Protein AF-A0A6M1RNZ2-F1 (afdb_monomer_lite)

Foldseek 3Di:
DDVVVVVVVVVCVVCVVNCPVVVPDPDPVSVDDDDPDDDDPVSVVVVVVVVLVVLLVVLVVLVVDDQVRCVVVPHGPVRSVVSNVVSVVVPDD

InterPro domains:
  IPR009506 YjiS-like domain [PF06568] (45-80)

Secondary structure (DSSP, 8-state):
--HHHHHHHHHHHH-TTTTTTGGG-SSGGGGSPPPPPPPSHHHHHHHHHHHHHHHHHHHHHHHHS-HHHHHHTT--HHHHHHHHHHHHHT---

pLDDT: mean 73.83, std 10.65, range [38.97, 89.31]

Organism: NCBI:txid240521

Structure (mmCIF, N/CA/C/O backbone):
data_AF-A0A6M1RNZ2-F1
#
_entry.id   AF-A0A6M1RNZ2-F1
#
loop_
_atom_site.group_PDB
_atom_site.id
_atom_site.type_symbol
_atom_site.label_atom_id
_atom_site.label_alt_id
_atom_site.label_comp_id
_atom_site.label_asym_id
_atom_site.label_entity_id
_atom_site.label_seq_id
_atom_site.pdbx_PDB_ins_code
_atom_site.Cartn_x
_atom_site.Cartn_y
_atom_site.Cartn_z
_atom_site.occupancy
_atom_site.B_iso_or_equiv
_atom_site.auth_seq_id
_atom_site.auth_comp_id
_atom_site.auth_asym_id
_atom_site.auth_atom_id
_atom_site.pdbx_PDB_model_num
ATOM 1 N N . MET A 1 1 ? -36.640 -11.326 -27.548 1.00 54.94 1 MET A N 1
ATOM 2 C CA . MET A 1 1 ? -35.174 -11.174 -27.441 1.00 54.94 1 MET A CA 1
ATOM 3 C C . MET A 1 1 ? -34.923 -10.428 -26.144 1.00 54.94 1 MET A C 1
ATOM 5 O O . MET A 1 1 ? -35.409 -9.315 -26.020 1.00 54.94 1 MET A O 1
ATOM 9 N N . THR A 1 2 ? -34.3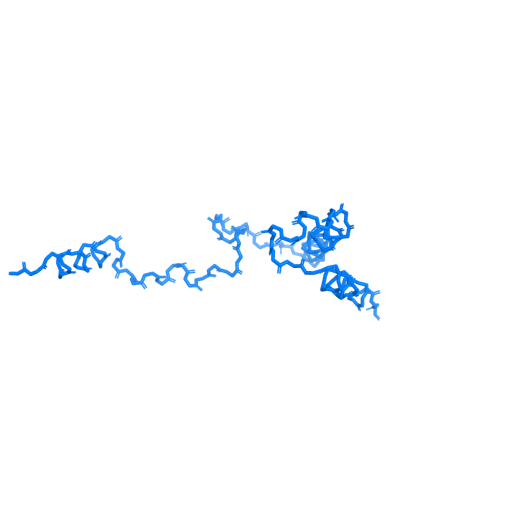77 -11.094 -25.131 1.00 72.00 2 THR A N 1
ATOM 10 C CA . THR A 1 2 ? -34.305 -10.586 -23.751 1.00 72.00 2 THR A CA 1
ATOM 11 C C . THR A 1 2 ? -33.205 -9.530 -23.615 1.00 72.00 2 THR A C 1
ATOM 13 O O . THR A 1 2 ? -32.128 -9.693 -24.186 1.00 72.00 2 THR A O 1
ATOM 16 N N . ASP A 1 3 ? -33.465 -8.456 -22.861 1.00 74.62 3 ASP A N 1
ATOM 17 C CA . ASP A 1 3 ? -32.527 -7.340 -22.617 1.00 74.62 3 ASP A CA 1
ATOM 18 C C . ASP A 1 3 ? -31.131 -7.810 -22.177 1.00 74.62 3 ASP A C 1
ATOM 20 O O . ASP A 1 3 ? -30.111 -7.261 -22.582 1.00 74.62 3 ASP A O 1
ATOM 24 N N . SER A 1 4 ? -31.069 -8.906 -21.419 1.00 68.94 4 SER A N 1
ATOM 25 C CA . SER A 1 4 ? -29.822 -9.513 -20.947 1.00 68.94 4 SER A CA 1
ATOM 26 C C . SER A 1 4 ? -28.896 -9.972 -22.078 1.00 68.94 4 SER A C 1
ATOM 28 O O . SER A 1 4 ? -27.681 -9.865 -21.950 1.00 68.94 4 SER A O 1
ATOM 30 N N . VAL A 1 5 ? -29.447 -10.447 -23.201 1.00 75.50 5 VAL A N 1
ATOM 31 C CA . VAL A 1 5 ? -28.648 -10.858 -24.370 1.00 75.50 5 VAL A CA 1
ATOM 32 C C . VAL A 1 5 ? -28.072 -9.632 -25.077 1.00 75.50 5 VAL A C 1
ATOM 34 O O . VAL A 1 5 ? -26.930 -9.660 -25.519 1.00 75.50 5 VAL A O 1
ATOM 37 N N . ARG A 1 6 ? -28.831 -8.529 -25.134 1.00 74.25 6 ARG A N 1
ATOM 38 C CA . ARG A 1 6 ? -28.361 -7.255 -25.702 1.00 74.25 6 ARG A CA 1
ATOM 39 C C . ARG A 1 6 ? -27.298 -6.593 -24.828 1.00 74.25 6 ARG A C 1
ATOM 41 O O . ARG A 1 6 ? -26.391 -5.968 -25.361 1.00 74.25 6 ARG A O 1
ATOM 48 N N . TYR A 1 7 ? -27.394 -6.758 -23.512 1.00 73.19 7 TYR A N 1
ATOM 49 C CA . TYR A 1 7 ? -26.398 -6.276 -22.560 1.00 73.19 7 TYR A CA 1
ATOM 50 C C . TYR A 1 7 ? -25.055 -7.007 -22.703 1.00 73.19 7 TYR A C 1
ATOM 52 O O . TYR A 1 7 ? -24.015 -6.358 -22.760 1.00 73.19 7 TYR A O 1
ATOM 60 N N . ILE A 1 8 ? -25.078 -8.338 -22.829 1.00 73.44 8 ILE A N 1
ATOM 61 C CA . ILE A 1 8 ? -23.865 -9.152 -23.029 1.00 73.44 8 ILE A CA 1
ATOM 62 C C . ILE A 1 8 ? -23.184 -8.810 -24.366 1.00 73.44 8 ILE A C 1
ATOM 64 O O . ILE A 1 8 ? -21.989 -8.545 -24.395 1.00 73.44 8 ILE A O 1
ATOM 68 N N . ASP A 1 9 ? -23.958 -8.698 -25.446 1.00 77.56 9 ASP A N 1
ATOM 69 C CA . ASP A 1 9 ? -23.466 -8.334 -26.786 1.00 77.56 9 ASP A CA 1
ATOM 70 C C . ASP A 1 9 ? -22.829 -6.924 -26.824 1.00 77.56 9 ASP A C 1
ATOM 72 O O . ASP A 1 9 ? -21.817 -6.675 -27.486 1.00 77.56 9 ASP A O 1
ATOM 76 N N . ALA A 1 10 ? -23.385 -5.984 -26.050 1.00 80.31 10 ALA A N 1
ATOM 77 C CA . ALA A 1 10 ? -22.825 -4.643 -25.903 1.00 80.31 10 ALA A CA 1
ATOM 78 C C . ALA A 1 10 ? -21.496 -4.635 -25.126 1.00 80.31 10 ALA A C 1
ATOM 80 O O . ALA A 1 10 ? -20.606 -3.850 -25.462 1.00 80.31 10 ALA A O 1
ATOM 81 N N . ILE A 1 11 ? -21.349 -5.503 -24.120 1.00 73.12 11 ILE A N 1
ATOM 82 C CA . ILE A 1 11 ? -20.097 -5.662 -23.368 1.00 73.12 11 ILE A CA 1
ATOM 83 C C . ILE A 1 11 ? -18.992 -6.190 -24.285 1.00 73.12 11 ILE A C 1
ATOM 85 O O . ILE A 1 11 ? -17.925 -5.580 -24.351 1.00 73.12 11 ILE A O 1
ATOM 89 N N . ASP A 1 12 ? -19.271 -7.245 -25.051 1.00 76.06 12 ASP A N 1
ATOM 90 C CA . ASP A 1 12 ? -18.296 -7.843 -25.972 1.00 76.06 12 ASP A CA 1
ATOM 91 C C . ASP A 1 12 ? -17.876 -6.860 -27.079 1.00 76.06 12 ASP A C 1
ATOM 93 O O . ASP A 1 12 ? -16.723 -6.842 -27.509 1.00 76.06 12 ASP A O 1
ATOM 97 N N . THR A 1 13 ? -18.783 -5.975 -27.506 1.00 80.56 13 THR A N 1
ATOM 98 C CA . THR A 1 13 ? -18.470 -4.915 -28.479 1.00 80.56 13 THR A CA 1
ATOM 99 C C . THR A 1 13 ? -17.576 -3.823 -27.884 1.00 80.56 13 THR A C 1
ATOM 101 O O . THR A 1 13 ? -16.706 -3.283 -28.571 1.00 80.56 13 THR A O 1
ATOM 104 N N . MET A 1 14 ? -17.789 -3.466 -26.614 1.00 79.31 14 MET A N 1
ATOM 105 C CA . MET A 1 14 ? -17.015 -2.423 -25.937 1.00 79.31 14 MET A CA 1
ATOM 106 C C . MET A 1 14 ? -15.627 -2.930 -25.514 1.00 79.31 14 MET A C 1
ATOM 108 O O . MET A 1 14 ? -14.666 -2.160 -25.523 1.00 79.31 14 MET A O 1
ATOM 112 N N . TRP A 1 15 ? -15.517 -4.224 -25.204 1.00 74.50 15 TRP A N 1
ATOM 113 C CA . TRP A 1 15 ? -14.285 -4.901 -24.796 1.00 74.50 15 TRP A CA 1
ATOM 114 C C . TRP A 1 15 ? -14.027 -6.156 -25.650 1.00 74.50 15 TRP A C 1
ATOM 116 O O . TRP A 1 15 ? -14.116 -7.287 -25.169 1.00 74.50 15 TRP A O 1
ATOM 126 N N . PRO A 1 16 ? -13.657 -5.980 -26.932 1.00 74.50 16 PRO A N 1
ATOM 127 C CA . PRO A 1 16 ? -13.492 -7.094 -27.871 1.00 74.50 16 PRO A CA 1
ATOM 128 C C . PRO A 1 16 ? -12.322 -8.025 -27.522 1.00 74.50 16 PRO A C 1
ATOM 130 O O . PRO A 1 16 ? -12.192 -9.105 -28.091 1.00 74.50 16 PRO A O 1
ATOM 133 N N . ASP A 1 17 ? -11.451 -7.611 -26.599 1.00 78.81 17 ASP A N 1
ATOM 134 C CA . ASP A 1 17 ? -10.358 -8.411 -26.049 1.00 78.81 17 ASP A CA 1
ATOM 135 C C . ASP A 1 17 ? -10.760 -9.197 -24.787 1.00 78.81 17 ASP A C 1
ATOM 137 O O . ASP A 1 17 ? -9.893 -9.795 -24.146 1.00 78.81 17 ASP A O 1
ATOM 141 N N . GLY A 1 18 ? -12.045 -9.205 -24.411 1.00 72.19 18 GLY A N 1
ATOM 142 C CA . GLY A 1 18 ? -12.565 -10.006 -23.301 1.00 72.19 18 GLY A CA 1
ATOM 143 C C . GLY A 1 18 ? -11.908 -9.674 -21.963 1.00 72.19 18 GLY A C 1
ATOM 144 O O . GLY A 1 18 ? -11.608 -10.572 -21.179 1.00 72.19 18 GLY A O 1
ATOM 145 N N . TYR A 1 19 ? -11.618 -8.392 -21.728 1.00 67.31 19 TYR A N 1
ATOM 146 C CA . TYR A 1 19 ? -10.938 -7.900 -20.523 1.00 67.31 19 TYR A CA 1
ATOM 147 C C . TYR A 1 19 ? -9.492 -8.397 -20.348 1.00 67.31 19 TYR A C 1
ATOM 149 O O . TYR A 1 19 ? -8.901 -8.245 -19.276 1.00 67.31 19 TYR A O 1
ATOM 157 N N . ALA A 1 20 ? -8.852 -8.917 -21.402 1.00 65.12 20 ALA A N 1
ATOM 158 C CA . ALA A 1 20 ? -7.468 -9.396 -21.334 1.00 65.12 20 ALA A CA 1
ATOM 159 C C . ALA A 1 20 ? -6.468 -8.325 -20.852 1.00 65.12 20 ALA A C 1
ATOM 161 O O . ALA A 1 20 ? -5.461 -8.656 -20.224 1.00 65.12 20 ALA A O 1
ATOM 162 N N . ARG A 1 21 ? -6.751 -7.036 -21.096 1.00 60.81 21 ARG A N 1
ATOM 163 C CA . ARG A 1 21 ? -5.942 -5.916 -20.588 1.00 60.81 21 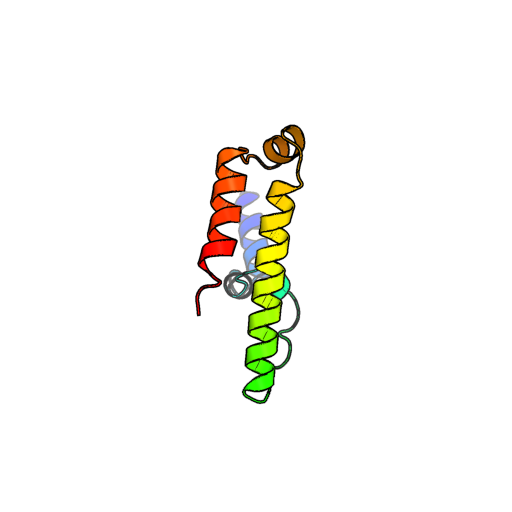ARG A CA 1
ATOM 164 C C . ARG A 1 21 ? -6.022 -5.736 -19.075 1.00 60.81 21 ARG A C 1
ATOM 166 O O . ARG A 1 21 ? -5.045 -5.301 -18.480 1.00 60.81 21 ARG A O 1
ATOM 173 N N . GLU A 1 22 ? -7.135 -6.091 -18.448 1.00 59.53 22 GLU A N 1
ATOM 174 C CA . GLU A 1 22 ? -7.342 -5.901 -17.008 1.00 59.53 22 GLU A CA 1
ATOM 175 C C . GLU A 1 22 ? -6.695 -7.014 -16.183 1.00 59.53 22 GLU A C 1
ATOM 177 O O . GLU A 1 22 ? -6.206 -6.766 -15.082 1.00 59.53 22 GLU A O 1
ATOM 182 N N . ALA A 1 23 ? -6.571 -8.215 -16.757 1.00 61.28 23 ALA A N 1
ATOM 183 C CA . ALA A 1 23 ? -5.835 -9.329 -16.157 1.00 61.28 23 ALA A CA 1
ATOM 184 C C . ALA A 1 23 ? -4.318 -9.069 -16.018 1.00 61.28 23 ALA A C 1
ATOM 186 O O . ALA A 1 23 ? -3.630 -9.792 -15.293 1.00 61.28 23 ALA A O 1
ATOM 187 N N . LEU A 1 24 ? -3.781 -8.050 -16.701 1.00 59.12 24 LEU A N 1
ATOM 188 C CA . LEU A 1 24 ? -2.366 -7.678 -16.615 1.00 59.12 24 LEU A CA 1
ATOM 189 C C . LEU A 1 24 ? -2.032 -6.906 -15.334 1.00 59.12 24 LEU A C 1
ATOM 191 O O . LEU A 1 24 ? -0.884 -6.954 -14.890 1.00 59.12 24 LEU A O 1
ATOM 195 N N . PHE A 1 25 ? -3.005 -6.228 -14.723 1.00 55.41 25 PHE A N 1
ATOM 196 C CA . PHE A 1 25 ? -2.738 -5.290 -13.638 1.00 55.41 25 PHE A CA 1
ATOM 197 C C . PHE A 1 25 ? -2.757 -5.987 -12.279 1.00 55.41 25 PHE A C 1
ATOM 199 O O . PHE A 1 25 ? -3.805 -6.334 -11.735 1.00 55.41 25 PHE A O 1
ATOM 206 N N . ARG A 1 26 ? -1.574 -6.174 -11.683 1.00 64.06 26 ARG A N 1
ATOM 207 C CA . ARG A 1 26 ? -1.446 -6.807 -10.353 1.00 64.06 26 ARG A CA 1
ATOM 208 C C . ARG A 1 26 ? -1.664 -5.832 -9.191 1.00 64.06 26 ARG A C 1
ATOM 210 O O . ARG A 1 26 ? -1.768 -6.269 -8.045 1.00 64.06 26 ARG A O 1
ATOM 217 N N . SER A 1 27 ? -1.671 -4.522 -9.452 1.00 57.88 27 SER A N 1
ATOM 218 C CA . SER A 1 27 ? -1.882 -3.470 -8.445 1.00 57.88 27 SER A CA 1
ATOM 219 C C . SER A 1 27 ? -2.363 -2.161 -9.080 1.00 57.88 27 SER A C 1
ATOM 221 O O . SER A 1 27 ? -2.165 -1.952 -10.271 1.00 57.88 27 SER A O 1
ATOM 223 N N . SER A 1 28 ? -2.917 -1.233 -8.293 1.00 57.97 28 SER A N 1
ATOM 224 C CA . SER A 1 28 ? -3.456 0.032 -8.816 1.00 57.97 28 SER A CA 1
ATOM 225 C C . SER A 1 28 ? -2.441 0.923 -9.546 1.00 57.97 28 SER A C 1
ATOM 227 O O . SER A 1 28 ? -2.831 1.706 -10.403 1.00 57.97 28 SER A O 1
ATOM 229 N N . GLY A 1 29 ? -1.143 0.803 -9.245 1.00 59.19 29 GLY A N 1
ATOM 230 C CA . GLY A 1 29 ? -0.088 1.559 -9.937 1.00 59.19 29 GLY A CA 1
ATOM 231 C C . GLY A 1 29 ? 0.207 1.067 -11.357 1.00 59.19 29 GLY A C 1
ATOM 232 O O . GLY A 1 29 ? 0.839 1.774 -12.131 1.00 59.19 29 GLY A O 1
ATOM 233 N N . ASP A 1 30 ? -0.272 -0.127 -11.694 1.00 59.66 30 ASP A N 1
ATOM 234 C CA . ASP A 1 30 ? -0.092 -0.783 -12.990 1.00 59.66 30 ASP A CA 1
ATOM 235 C C . ASP A 1 30 ? -1.071 -0.213 -14.042 1.00 59.66 30 ASP A C 1
ATOM 237 O O . ASP A 1 30 ? -0.853 -0.359 -15.237 1.00 59.66 30 ASP A O 1
ATOM 241 N N . MET A 1 31 ? -2.115 0.510 -13.600 1.00 63.09 31 MET A N 1
ATOM 242 C CA . MET A 1 31 ? -3.079 1.218 -14.461 1.00 63.09 31 MET A CA 1
ATOM 243 C C . MET A 1 31 ? -2.496 2.467 -15.149 1.00 63.09 31 MET A C 1
ATOM 245 O O . MET A 1 31 ? -3.145 3.062 -16.009 1.00 63.09 31 MET A O 1
ATOM 249 N N . LEU A 1 32 ? -1.288 2.893 -14.769 1.00 61.47 32 LEU A N 1
ATOM 250 C CA . LEU A 1 32 ? -0.555 3.977 -15.421 1.00 61.47 32 LEU A CA 1
ATOM 251 C C . LEU A 1 32 ? 0.408 3.382 -16.452 1.00 61.47 32 LEU A C 1
ATOM 253 O O . LEU A 1 32 ? 0.941 2.296 -16.239 1.00 61.47 32 LEU A O 1
ATOM 257 N N . ALA A 1 33 ? 0.657 4.094 -17.560 1.00 58.69 33 ALA A N 1
ATOM 258 C CA . ALA A 1 33 ? 1.625 3.655 -18.567 1.00 58.69 33 ALA A CA 1
ATOM 259 C C . ALA A 1 33 ? 2.933 3.218 -17.876 1.00 58.69 33 ALA A C 1
ATOM 261 O O . ALA A 1 33 ? 3.463 3.992 -17.068 1.00 58.69 33 ALA A O 1
ATOM 262 N N . PRO A 1 34 ? 3.433 1.992 -18.136 1.00 60.03 34 PRO A N 1
ATOM 263 C CA . PRO A 1 34 ? 4.513 1.427 -17.346 1.00 60.03 34 PRO A CA 1
ATOM 264 C C . PRO A 1 34 ? 5.730 2.340 -17.447 1.00 60.03 34 PRO A C 1
ATOM 266 O O . PRO A 1 34 ? 6.226 2.619 -18.543 1.00 60.03 34 PRO A O 1
ATOM 269 N N . ALA A 1 35 ? 6.202 2.827 -16.297 1.00 63.94 35 ALA A N 1
ATOM 270 C CA . ALA A 1 35 ? 7.420 3.618 -16.251 1.00 63.94 35 ALA A CA 1
ATOM 271 C C . ALA A 1 35 ? 8.561 2.805 -16.893 1.00 63.94 35 ALA A C 1
ATOM 273 O O . ALA A 1 35 ? 8.661 1.597 -16.644 1.00 63.94 35 ALA A O 1
ATOM 274 N N . PRO A 1 36 ? 9.418 3.427 -17.726 1.00 70.44 36 PRO A N 1
ATOM 275 C CA . PRO A 1 36 ? 10.491 2.710 -18.398 1.00 70.44 36 PRO A CA 1
ATOM 276 C C . PRO A 1 36 ? 11.354 1.970 -17.365 1.00 70.44 36 PRO A C 1
ATOM 278 O O . PRO A 1 36 ? 11.663 2.535 -16.309 1.00 70.44 36 PRO A O 1
ATOM 281 N N . PRO A 1 37 ? 11.745 0.710 -17.637 1.00 67.06 37 PRO A N 1
ATOM 282 C CA . PRO A 1 37 ? 12.454 -0.100 -16.660 1.00 67.06 37 PRO A CA 1
ATOM 283 C C . PRO A 1 37 ? 13.766 0.585 -16.253 1.00 67.06 37 PRO A C 1
ATOM 285 O O . PRO A 1 37 ? 14.477 1.117 -17.117 1.00 67.06 37 PRO A O 1
ATOM 288 N N . PRO A 1 38 ? 14.123 0.573 -14.955 1.00 67.62 38 PRO A N 1
ATOM 289 C CA . PRO A 1 38 ? 15.336 1.223 -14.484 1.00 67.62 38 PRO A CA 1
ATOM 290 C C . PRO A 1 38 ? 16.573 0.618 -15.154 1.00 67.62 38 PRO A C 1
ATOM 292 O O . PRO A 1 38 ? 16.795 -0.597 -15.125 1.00 67.62 38 PRO A O 1
ATOM 295 N N . LYS A 1 39 ? 17.406 1.478 -15.745 1.00 75.94 39 LYS A N 1
ATOM 296 C CA . LYS A 1 39 ? 18.682 1.090 -16.354 1.00 75.94 39 LYS A CA 1
ATOM 297 C C . LYS A 1 39 ? 19.777 1.109 -15.281 1.00 75.94 39 LYS A C 1
ATOM 299 O O . LYS A 1 39 ? 20.025 2.140 -14.667 1.00 75.94 39 LYS A O 1
ATOM 304 N N . GLY A 1 40 ? 20.432 -0.033 -15.064 1.00 78.31 40 GLY A N 1
ATOM 305 C CA . GLY A 1 40 ? 21.536 -0.192 -14.105 1.00 78.31 40 GLY A CA 1
ATOM 306 C C . GLY A 1 40 ? 21.137 -0.806 -12.754 1.00 78.31 40 GLY A C 1
ATOM 307 O O . GLY A 1 40 ? 20.002 -0.679 -12.294 1.00 78.31 40 GLY A O 1
ATOM 308 N N . GLY A 1 41 ? 22.083 -1.501 -12.108 1.00 77.44 41 GLY A N 1
ATOM 309 C CA . GLY A 1 41 ? 21.847 -2.234 -10.852 1.00 77.44 41 GLY A CA 1
ATOM 310 C C . GLY A 1 41 ? 21.399 -1.345 -9.685 1.00 77.44 41 GLY A C 1
ATOM 311 O O . GLY A 1 41 ? 20.483 -1.707 -8.951 1.00 77.44 41 GLY A O 1
ATOM 312 N N . TRP A 1 42 ? 21.961 -0.138 -9.572 1.00 81.44 42 TRP A N 1
ATOM 313 C CA . TRP A 1 4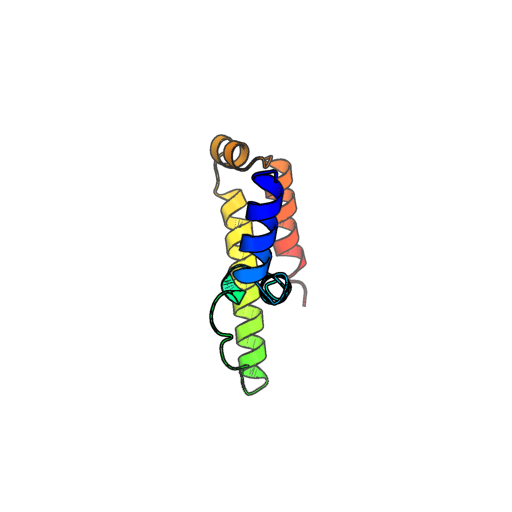2 ? 21.580 0.845 -8.550 1.00 81.44 42 TRP A CA 1
ATOM 314 C C . TRP A 1 42 ? 20.137 1.331 -8.694 1.00 81.44 42 TRP A C 1
ATOM 316 O O . TRP A 1 42 ? 19.424 1.458 -7.702 1.00 81.44 42 TRP A O 1
AT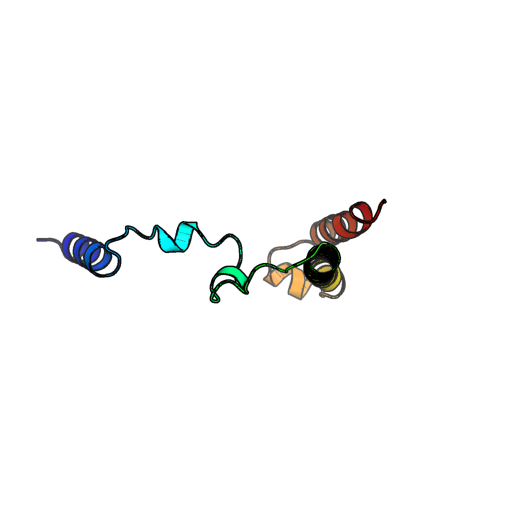OM 326 N N . ALA A 1 43 ? 19.669 1.537 -9.926 1.00 76.75 43 ALA A N 1
ATOM 327 C CA . ALA A 1 43 ? 18.300 1.969 -10.179 1.00 76.75 43 ALA A CA 1
ATOM 328 C C . ALA A 1 43 ? 17.278 0.870 -9.813 1.00 76.75 43 ALA A C 1
ATOM 330 O O . ALA A 1 43 ? 16.225 1.168 -9.249 1.00 76.75 43 ALA A O 1
ATOM 331 N N . LYS A 1 44 ? 17.619 -0.410 -10.028 1.00 77.25 44 LYS A N 1
ATOM 332 C CA . LYS A 1 44 ? 16.811 -1.556 -9.565 1.00 77.25 44 LYS A CA 1
ATOM 333 C C . LYS A 1 44 ? 16.759 -1.669 -8.037 1.00 77.25 44 LYS A C 1
ATOM 335 O O . LYS A 1 44 ? 15.701 -1.976 -7.482 1.00 77.25 44 LYS A O 1
ATOM 340 N N . LEU A 1 45 ? 17.875 -1.399 -7.355 1.00 80.19 45 LEU A N 1
ATOM 341 C CA . LEU A 1 45 ? 17.931 -1.371 -5.890 1.00 80.19 45 LEU A CA 1
ATOM 342 C C . LEU A 1 45 ? 17.056 -0.247 -5.325 1.00 80.19 45 LEU A C 1
ATOM 344 O O . LEU A 1 45 ? 16.231 -0.504 -4.453 1.00 80.19 45 LEU A O 1
ATOM 348 N N . LEU A 1 46 ? 17.160 0.970 -5.868 1.00 82.44 46 LEU A N 1
ATOM 349 C CA . LEU A 1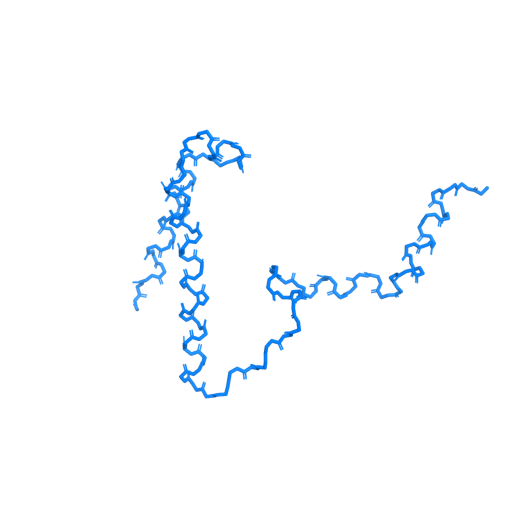 46 ? 16.330 2.106 -5.450 1.00 82.44 46 LEU A CA 1
ATOM 350 C C . LEU A 1 46 ? 14.835 1.843 -5.669 1.00 82.44 46 LEU A C 1
ATOM 352 O O . LEU A 1 46 ? 14.031 2.132 -4.783 1.00 82.44 46 LEU A O 1
ATOM 356 N N . GLN A 1 47 ? 14.458 1.241 -6.801 1.00 80.00 47 GLN A N 1
ATOM 357 C CA . GLN A 1 47 ? 13.068 0.854 -7.060 1.00 80.00 47 GLN A CA 1
ATOM 358 C C . GLN A 1 47 ? 12.573 -0.180 -6.038 1.00 80.00 47 GLN A C 1
ATOM 360 O O . GLN A 1 47 ? 11.491 -0.024 -5.471 1.00 80.00 47 GLN A O 1
ATOM 365 N N . SER A 1 48 ? 13.388 -1.194 -5.741 1.00 77.81 48 SER A N 1
ATOM 366 C CA . SER A 1 48 ? 13.069 -2.214 -4.733 1.00 77.81 48 SER A CA 1
ATOM 367 C C . SER A 1 48 ? 12.890 -1.605 -3.338 1.00 77.81 48 SER A C 1
ATOM 369 O O . SER A 1 48 ? 11.923 -1.924 -2.646 1.00 77.81 48 SER A O 1
ATOM 371 N N . VAL A 1 49 ? 13.769 -0.677 -2.946 1.00 79.94 49 VAL A N 1
ATOM 372 C CA . VAL A 1 49 ? 13.678 0.051 -1.669 1.00 79.94 49 VAL A CA 1
ATOM 373 C C . VAL A 1 49 ? 12.437 0.943 -1.623 1.00 79.94 49 VAL A C 1
ATOM 375 O O . VAL A 1 49 ? 11.762 0.988 -0.595 1.00 79.94 49 VAL A O 1
ATOM 378 N N . SER A 1 50 ? 12.099 1.621 -2.722 1.00 80.12 50 SER A N 1
ATOM 379 C CA . SER A 1 50 ? 10.892 2.450 -2.823 1.00 80.12 50 SER A CA 1
ATOM 380 C C . SER A 1 50 ? 9.620 1.615 -2.654 1.00 80.12 50 SER A C 1
ATOM 382 O O . SER A 1 50 ? 8.787 1.905 -1.794 1.00 80.12 50 SER A O 1
ATOM 384 N N . HIS A 1 51 ? 9.512 0.503 -3.388 1.00 79.25 51 HIS A N 1
ATOM 385 C CA . HIS A 1 51 ? 8.385 -0.424 -3.267 1.00 79.25 51 HIS A CA 1
ATOM 386 C C . HIS A 1 51 ? 8.285 -1.015 -1.857 1.00 79.25 51 HIS A C 1
ATOM 388 O O . HIS A 1 51 ? 7.187 -1.175 -1.318 1.00 79.25 51 HIS A O 1
ATOM 394 N N . TRP A 1 52 ? 9.427 -1.324 -1.241 1.00 77.06 52 TRP A N 1
ATOM 395 C CA . TRP A 1 52 ? 9.480 -1.802 0.133 1.00 77.06 52 TRP A CA 1
ATOM 396 C C . TRP A 1 52 ? 9.001 -0.738 1.129 1.00 77.06 52 TRP A C 1
ATOM 398 O O . TRP A 1 52 ? 8.168 -1.042 1.984 1.00 77.06 52 TRP A O 1
ATOM 408 N N . ARG A 1 53 ? 9.448 0.518 0.987 1.00 77.69 53 ARG A N 1
ATOM 409 C CA . ARG A 1 53 ? 8.985 1.640 1.819 1.00 77.69 53 ARG A CA 1
ATOM 410 C C . ARG A 1 53 ? 7.485 1.866 1.685 1.00 77.69 53 ARG A C 1
ATOM 412 O O . ARG A 1 53 ? 6.825 1.997 2.708 1.00 77.69 53 ARG A O 1
ATOM 419 N N . MET A 1 54 ? 6.951 1.838 0.465 1.00 78.88 54 MET A N 1
ATOM 420 C CA . MET A 1 54 ? 5.514 1.974 0.206 1.00 78.88 54 MET A CA 1
ATOM 421 C C . MET A 1 54 ? 4.703 0.856 0.880 1.00 78.88 54 MET A C 1
ATOM 423 O O . MET A 1 54 ? 3.693 1.109 1.531 1.00 78.88 54 MET A O 1
ATOM 427 N N . LYS A 1 55 ? 5.163 -0.399 0.787 1.00 76.12 55 LYS A N 1
ATOM 428 C CA . LYS A 1 55 ? 4.510 -1.522 1.481 1.00 76.12 55 LYS A CA 1
ATOM 429 C C . LYS A 1 55 ? 4.607 -1.396 3.001 1.00 76.12 55 LYS A C 1
ATOM 431 O O . LYS A 1 55 ? 3.681 -1.790 3.705 1.00 76.12 55 LYS A O 1
ATOM 436 N N . ARG A 1 56 ? 5.722 -0.875 3.518 1.00 75.12 56 ARG A N 1
ATOM 437 C CA . ARG A 1 56 ? 5.924 -0.677 4.956 1.00 75.12 56 ARG A CA 1
ATOM 438 C C . ARG A 1 56 ? 5.070 0.465 5.501 1.00 75.12 56 ARG A C 1
ATOM 440 O O . ARG A 1 56 ? 4.486 0.280 6.561 1.00 75.12 56 ARG A O 1
ATOM 447 N N . SER A 1 57 ? 4.963 1.592 4.797 1.00 76.88 57 SER A N 1
ATOM 448 C CA . SER A 1 57 ? 4.145 2.727 5.240 1.00 76.88 57 SER A CA 1
ATOM 449 C C . SER A 1 57 ? 2.672 2.345 5.342 1.00 76.88 57 SER A C 1
ATOM 451 O O . SER A 1 57 ? 2.060 2.625 6.363 1.00 76.88 57 SER A O 1
ATOM 453 N N . GLY A 1 58 ? 2.131 1.606 4.367 1.00 76.12 58 GLY A N 1
ATOM 454 C CA . GLY A 1 58 ? 0.751 1.111 4.442 1.00 76.12 58 GLY A CA 1
ATOM 455 C C . GLY A 1 58 ? 0.507 0.174 5.632 1.00 76.12 58 GLY A C 1
ATOM 456 O O . GLY A 1 58 ? -0.537 0.234 6.269 1.00 76.12 58 GLY A O 1
ATOM 457 N N . ARG A 1 59 ? 1.489 -0.663 5.987 1.00 76.19 59 ARG A N 1
ATOM 458 C CA . ARG A 1 59 ? 1.382 -1.577 7.140 1.00 76.19 59 ARG A CA 1
ATOM 459 C C . ARG A 1 59 ? 1.556 -0.881 8.486 1.00 76.19 59 ARG A C 1
ATOM 461 O O . ARG A 1 59 ? 0.979 -1.338 9.463 1.00 76.19 59 ARG A O 1
ATOM 468 N N . LEU A 1 60 ? 2.353 0.186 8.548 1.00 78.19 60 LEU A N 1
ATOM 469 C CA . LEU A 1 60 ? 2.464 1.027 9.742 1.00 78.19 60 LEU A CA 1
ATOM 470 C C . LEU A 1 60 ? 1.223 1.904 9.923 1.00 78.19 60 LEU A C 1
ATOM 472 O O . LEU A 1 60 ? 0.769 2.046 11.051 1.00 78.19 60 LEU A O 1
ATOM 476 N N . ALA A 1 61 ? 0.619 2.384 8.833 1.00 81.50 61 ALA A N 1
ATOM 477 C CA . ALA A 1 61 ? -0.636 3.128 8.889 1.00 81.50 61 ALA A CA 1
ATOM 478 C C . ALA A 1 61 ? -1.746 2.319 9.583 1.00 81.50 61 ALA A C 1
ATOM 480 O O . ALA A 1 61 ? -2.505 2.883 10.357 1.00 81.50 61 ALA A O 1
ATOM 481 N N . LEU A 1 62 ? -1.784 0.987 9.416 1.00 79.94 62 LEU A N 1
ATOM 482 C CA . LEU A 1 62 ? -2.721 0.118 10.148 1.00 79.94 62 LEU A CA 1
ATOM 483 C C . LEU A 1 62 ? -2.552 0.176 11.676 1.00 79.94 62 LEU A C 1
ATOM 485 O O . LEU A 1 62 ? -3.521 -0.037 12.398 1.00 79.94 62 LEU A O 1
ATOM 489 N N . LEU A 1 63 ? -1.345 0.453 12.182 1.00 81.06 63 LEU A N 1
ATOM 490 C CA . LEU A 1 63 ? -1.117 0.645 13.618 1.00 81.06 63 LEU A CA 1
ATOM 491 C C . LEU A 1 63 ? -1.571 2.027 14.096 1.00 81.06 63 LEU A C 1
ATOM 493 O O . LEU A 1 63 ? -1.954 2.167 15.254 1.00 81.06 63 LEU A O 1
ATOM 497 N N . GLU A 1 64 ? -1.532 3.024 13.214 1.00 83.50 64 GLU A N 1
ATOM 498 C CA . GLU A 1 64 ? -1.941 4.404 13.500 1.00 83.50 64 GLU A CA 1
ATOM 499 C C . GLU A 1 64 ? -3.471 4.580 13.481 1.00 83.50 64 GLU A C 1
ATOM 501 O O . GLU A 1 64 ? -3.982 5.558 14.024 1.00 83.50 64 GLU A O 1
ATOM 506 N N . LEU A 1 65 ? -4.219 3.628 12.909 1.00 84.88 65 LEU A N 1
ATOM 507 C CA . LEU A 1 65 ? -5.684 3.649 12.891 1.00 84.88 65 LEU A CA 1
ATOM 508 C C . LEU A 1 65 ? -6.297 3.323 14.267 1.00 84.88 65 LEU A C 1
ATOM 510 O O . LEU A 1 65 ? -5.838 2.438 15.001 1.00 84.88 65 LEU A O 1
ATOM 514 N N . SER A 1 66 ? -7.390 4.018 14.600 1.00 83.81 66 SER A N 1
ATOM 515 C CA . SER A 1 66 ? -8.225 3.712 15.771 1.00 83.81 66 SER A CA 1
ATOM 516 C C . SER A 1 66 ? -9.035 2.423 15.563 1.00 83.81 66 SER A C 1
ATOM 518 O O . SER A 1 66 ? -9.186 1.956 14.436 1.00 83.81 66 SER A O 1
ATOM 520 N N . GLU A 1 67 ? -9.561 1.834 16.645 1.00 84.19 67 GLU A N 1
ATOM 521 C CA . GLU A 1 67 ? -10.404 0.622 16.570 1.00 84.19 67 GLU A CA 1
ATOM 522 C C . GLU A 1 67 ? -11.590 0.788 15.614 1.00 84.19 67 GLU A C 1
ATOM 524 O O . GLU A 1 67 ? -11.856 -0.097 14.807 1.00 84.19 67 GLU A O 1
ATOM 529 N N . ASP A 1 68 ? -12.273 1.934 15.665 1.00 86.06 68 ASP A N 1
ATOM 530 C CA . ASP A 1 68 ? -13.450 2.187 14.831 1.00 86.06 68 ASP A CA 1
ATOM 531 C C . ASP A 1 68 ? -13.082 2.262 13.342 1.00 86.06 68 ASP A C 1
ATOM 533 O O . ASP A 1 68 ? -13.771 1.696 12.500 1.00 86.06 68 ASP A O 1
ATOM 537 N N . GLN A 1 69 ? -11.942 2.878 13.014 1.00 85.69 69 GLN A N 1
ATOM 538 C CA . GLN A 1 69 ? -11.446 2.954 11.635 1.00 85.69 69 GLN A CA 1
ATOM 539 C C . GLN A 1 69 ? -10.971 1.596 11.109 1.00 85.69 69 GLN A C 1
ATOM 541 O O . GLN A 1 69 ? -11.139 1.291 9.930 1.00 85.69 69 GLN A O 1
ATOM 546 N N . LEU A 1 70 ? -10.397 0.759 11.978 1.00 89.25 70 LEU A N 1
ATOM 547 C CA . LEU A 1 70 ? -10.070 -0.626 11.640 1.00 89.25 70 LEU A CA 1
ATOM 548 C C . LEU A 1 70 ? -11.340 -1.450 11.383 1.00 89.25 70 LEU A C 1
ATOM 550 O O . LEU A 1 70 ? -11.396 -2.227 10.427 1.00 89.25 70 LEU A O 1
ATOM 554 N N . LYS A 1 71 ? -12.386 -1.231 12.182 1.00 88.62 71 LYS A N 1
ATOM 555 C CA . LYS A 1 71 ? -13.686 -1.883 12.010 1.00 88.62 71 LYS A CA 1
ATOM 556 C C . LYS A 1 71 ? -14.355 -1.500 10.688 1.00 88.62 71 LYS A C 1
ATOM 558 O O . LYS A 1 71 ? -14.911 -2.383 10.037 1.00 88.62 71 LYS A O 1
ATOM 563 N N . ASP A 1 72 ? -14.249 -0.242 10.264 1.00 88.62 72 ASP A N 1
ATOM 564 C CA . ASP A 1 72 ? -14.801 0.235 8.987 1.00 88.62 72 ASP A CA 1
ATOM 565 C C . ASP A 1 72 ? -14.170 -0.465 7.771 1.00 88.62 72 ASP A C 1
ATOM 567 O O . ASP A 1 72 ? -14.857 -0.755 6.792 1.00 88.62 72 ASP A O 1
ATOM 571 N N . ILE A 1 73 ? -12.879 -0.805 7.845 1.00 85.31 73 ILE A N 1
ATOM 572 C CA . ILE A 1 73 ? -12.180 -1.583 6.806 1.00 85.31 73 ILE A CA 1
ATOM 573 C C . ILE A 1 73 ? -12.277 -3.105 7.018 1.00 85.31 73 ILE A C 1
ATOM 575 O O . ILE A 1 73 ? -11.693 -3.869 6.249 1.00 85.31 73 ILE A O 1
ATOM 579 N N . GLY A 1 74 ? -13.000 -3.554 8.050 1.00 88.38 74 GLY A N 1
ATOM 580 C CA . GLY A 1 74 ? -13.210 -4.969 8.361 1.00 88.38 74 GLY A CA 1
ATOM 581 C C . GLY A 1 74 ? -11.981 -5.691 8.920 1.00 88.38 74 GLY A C 1
ATOM 582 O O . GLY A 1 74 ? -11.884 -6.908 8.781 1.00 88.38 74 GLY A O 1
ATOM 583 N N . VAL A 1 75 ? -11.039 -4.965 9.527 1.00 87.31 75 VAL A N 1
ATOM 584 C CA . VAL A 1 75 ? -9.798 -5.516 10.092 1.00 87.31 75 VAL A CA 1
ATOM 585 C C . VAL A 1 75 ? -9.839 -5.421 11.613 1.00 87.31 75 VAL A C 1
ATOM 587 O O . VAL A 1 75 ? -10.230 -4.405 12.179 1.00 87.31 75 VAL A O 1
ATOM 590 N N . THR A 1 76 ? -9.403 -6.468 12.306 1.00 89.31 76 THR A N 1
ATOM 591 C CA . THR A 1 76 ? -9.266 -6.435 13.773 1.00 89.31 76 THR A CA 1
ATOM 592 C C . THR A 1 76 ? -7.896 -5.899 14.203 1.00 89.31 76 THR A C 1
ATOM 594 O O . THR A 1 76 ? -6.909 -6.040 13.476 1.00 89.31 76 THR A O 1
ATOM 597 N N . ARG A 1 77 ? -7.769 -5.351 15.424 1.00 86.88 77 ARG A N 1
ATOM 598 C CA . ARG A 1 77 ? -6.463 -4.912 15.970 1.00 86.88 77 ARG A CA 1
ATOM 599 C C . ARG A 1 77 ? -5.392 -5.999 15.904 1.00 86.88 77 ARG A C 1
ATOM 601 O O . ARG A 1 77 ? -4.256 -5.732 15.526 1.00 86.88 77 ARG A O 1
ATOM 608 N N . ILE A 1 78 ? -5.768 -7.238 16.213 1.00 87.00 78 ILE A N 1
ATOM 609 C CA . ILE A 1 78 ? -4.866 -8.397 16.196 1.00 87.00 78 ILE A CA 1
ATOM 610 C C . ILE A 1 78 ? -4.361 -8.681 14.772 1.00 87.00 78 ILE A C 1
ATOM 612 O O . ILE A 1 78 ? -3.197 -9.040 14.576 1.00 87.00 78 ILE A O 1
ATOM 616 N N . GLU A 1 79 ? -5.214 -8.526 13.759 1.00 85.44 79 GLU A N 1
ATOM 617 C CA . GLU A 1 79 ? -4.825 -8.678 12.353 1.00 85.44 79 GLU A CA 1
ATOM 618 C C . GLU A 1 79 ? -3.939 -7.530 11.875 1.00 85.44 79 GLU A C 1
ATOM 620 O O . GLU A 1 79 ? -2.929 -7.791 11.215 1.00 85.44 79 GLU A O 1
ATOM 625 N N . ALA A 1 80 ? -4.250 -6.291 12.264 1.00 86.31 80 ALA A N 1
ATOM 626 C CA . ALA A 1 80 ? -3.415 -5.125 11.986 1.00 86.31 80 ALA A CA 1
ATOM 627 C C . ALA A 1 80 ? -2.001 -5.301 12.570 1.00 86.31 80 ALA A C 1
ATOM 629 O O . ALA A 1 80 ? -1.004 -5.140 11.860 1.00 86.31 80 ALA A O 1
ATOM 630 N N . GLU A 1 81 ? -1.890 -5.738 13.827 1.00 84.31 81 GLU A N 1
ATOM 631 C CA . GLU A 1 81 ? -0.608 -6.043 14.473 1.00 84.31 81 GLU A CA 1
ATOM 632 C C . GLU A 1 81 ? 0.135 -7.203 13.797 1.00 84.31 81 GLU A C 1
ATOM 634 O O . GLU A 1 81 ? 1.355 -7.147 13.596 1.00 84.31 81 GLU A O 1
ATOM 639 N N . ARG A 1 82 ? -0.582 -8.263 13.405 1.00 84.94 82 ARG A N 1
ATOM 640 C CA . ARG A 1 82 ? -0.004 -9.396 12.668 1.00 84.94 82 ARG A CA 1
ATOM 641 C C . ARG A 1 82 ? 0.568 -8.946 11.324 1.00 84.94 82 ARG A C 1
ATOM 643 O O . ARG A 1 82 ? 1.669 -9.372 10.962 1.00 84.94 82 ARG A O 1
ATOM 650 N N . GLU A 1 83 ? -0.146 -8.099 10.592 1.00 81.62 83 GLU A N 1
ATOM 651 C CA . GLU A 1 83 ? 0.289 -7.586 9.292 1.00 81.62 83 GLU A CA 1
ATOM 652 C C . GLU A 1 83 ? 1.464 -6.605 9.436 1.00 81.62 83 GLU A C 1
ATOM 654 O O . GLU A 1 83 ? 2.442 -6.678 8.678 1.00 81.62 83 GLU A O 1
ATOM 659 N N . ALA A 1 84 ? 1.448 -5.770 10.477 1.00 79.25 84 ALA A N 1
ATOM 660 C CA . ALA A 1 84 ? 2.559 -4.892 10.826 1.00 79.25 84 ALA A CA 1
ATOM 661 C C . ALA A 1 84 ? 3.828 -5.683 11.188 1.00 79.25 84 ALA A C 1
ATOM 663 O O . ALA A 1 84 ? 4.918 -5.352 10.712 1.00 79.25 84 ALA A O 1
ATOM 664 N N . ARG A 1 85 ? 3.717 -6.796 11.925 1.00 78.31 85 ARG A N 1
ATOM 665 C CA . ARG A 1 85 ? 4.863 -7.670 12.252 1.00 78.31 85 ARG A CA 1
ATOM 666 C C . ARG A 1 85 ? 5.508 -8.319 11.025 1.00 78.31 85 ARG A C 1
ATOM 668 O O . ARG A 1 85 ? 6.729 -8.487 11.005 1.00 78.31 85 ARG A O 1
ATOM 675 N N . LYS A 1 86 ? 4.749 -8.611 9.960 1.00 74.12 86 LYS A N 1
ATOM 676 C CA . LYS A 1 86 ? 5.324 -9.103 8.688 1.00 74.12 86 LYS A CA 1
ATOM 677 C C . LYS A 1 86 ? 6.266 -8.078 8.046 1.00 74.12 86 LYS A C 1
ATOM 679 O O . LYS A 1 86 ? 7.171 -8.460 7.310 1.00 74.12 86 LYS A O 1
ATOM 684 N N . SER A 1 87 ? 6.078 -6.785 8.322 1.00 63.53 87 SER A N 1
ATOM 685 C CA . SER A 1 87 ? 6.964 -5.727 7.819 1.00 63.53 87 SER A CA 1
ATOM 686 C C . SER A 1 87 ? 8.328 -5.691 8.525 1.00 63.53 87 SER A C 1
ATOM 688 O O . SER A 1 87 ? 9.315 -5.285 7.914 1.00 63.53 87 SER A O 1
ATOM 690 N N . TRP A 1 88 ? 8.406 -6.141 9.785 1.00 60.25 88 TRP A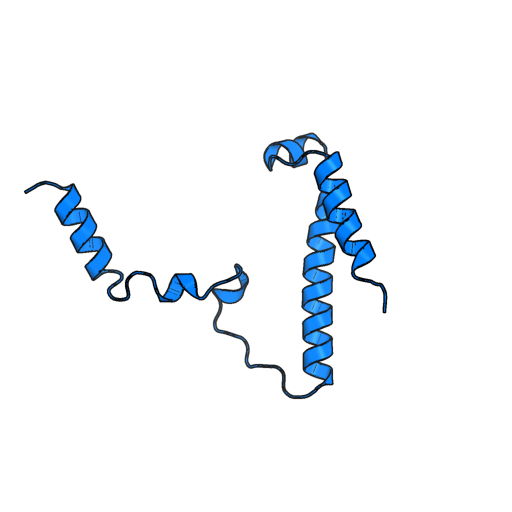 N 1
ATOM 691 C CA . TRP A 1 88 ? 9.659 -6.278 10.539 1.00 60.25 88 TRP A CA 1
ATOM 692 C C . TRP A 1 88 ? 10.493 -7.459 10.035 1.00 60.25 88 TRP A C 1
ATOM 694 O O . TRP A 1 88 ? 11.695 -7.328 9.834 1.00 60.25 88 TRP A O 1
ATOM 704 N N . MET A 1 89 ? 9.855 -8.606 9.784 1.00 56.75 89 MET A N 1
ATOM 705 C CA . MET A 1 89 ? 10.562 -9.837 9.397 1.00 56.75 89 MET A CA 1
ATOM 706 C C . MET A 1 89 ? 11.208 -9.769 8.006 1.00 56.75 89 MET A C 1
ATOM 708 O O . MET A 1 89 ? 12.154 -10.500 7.741 1.00 56.75 89 MET A O 1
ATOM 712 N N . LEU A 1 90 ? 10.738 -8.871 7.135 1.00 55.62 90 LEU A N 1
ATOM 713 C CA . LEU A 1 90 ? 11.312 -8.633 5.806 1.00 55.62 90 LEU A CA 1
ATOM 714 C C . LEU A 1 90 ? 12.544 -7.706 5.828 1.00 55.62 90 LEU A C 1
ATOM 716 O O . LEU A 1 90 ? 13.025 -7.318 4.768 1.00 55.62 90 LEU A O 1
ATOM 720 N N . LEU A 1 91 ? 13.038 -7.331 7.016 1.00 53.75 91 LEU A N 1
ATOM 721 C CA . LEU A 1 91 ? 14.240 -6.517 7.218 1.00 53.75 91 LEU A CA 1
ATOM 722 C C . LEU A 1 91 ? 15.372 -7.317 7.885 1.00 53.75 91 LEU A C 1
ATOM 724 O O . LEU A 1 91 ? 16.076 -6.801 8.751 1.00 53.75 91 LEU A O 1
ATOM 728 N N . ARG A 1 92 ? 15.533 -8.591 7.522 1.00 38.97 92 ARG A N 1
ATOM 729 C CA . ARG A 1 92 ? 16.727 -9.356 7.883 1.00 38.97 92 ARG A CA 1
ATOM 730 C C . ARG A 1 92 ? 17.596 -9.489 6.621 1.00 38.97 92 ARG A C 1
ATOM 732 O O . ARG A 1 92 ? 17.069 -10.013 5.641 1.00 38.97 92 ARG A O 1
ATOM 739 N N . PRO A 1 93 ? 18.826 -8.936 6.603 1.00 49.47 93 PRO A N 1
ATOM 740 C CA . PRO A 1 93 ? 19.765 -9.147 5.502 1.00 49.47 93 PRO A CA 1
ATOM 741 C C . PRO A 1 93 ? 20.129 -10.627 5.356 1.00 49.47 93 PRO A C 1
ATOM 743 O O . PRO A 1 93 ? 20.051 -11.359 6.375 1.00 49.47 93 PRO A O 1
#

Sequence (93 aa):
MTDSVRYIDAIDTMWPDGYAREALFRSSGDMLAPAPPPKGGWAKLLQSVSHWRMKRSGRLALLELSEDQLKDIGVTRIEAEREARKSWMLLRP

Radius of gyration: 20.56 Å; chains: 1; bounding box: 57×16×45 Å